Protein AF-A0A2J4YL69-F1 (afdb_monomer_lite)

Structure (mmCIF, N/CA/C/O backbone):
data_AF-A0A2J4YL69-F1
#
_entry.id   AF-A0A2J4YL69-F1
#
loop_
_atom_site.group_PDB
_atom_site.id
_atom_site.type_symbol
_atom_site.label_atom_id
_atom_site.label_alt_id
_atom_site.label_comp_id
_atom_site.label_asym_id
_atom_site.label_entity_id
_atom_site.label_seq_id
_atom_site.pdbx_PDB_ins_code
_atom_site.Cartn_x
_atom_site.Cartn_y
_atom_site.Cartn_z
_atom_site.occupancy
_atom_site.B_iso_or_equiv
_atom_site.auth_seq_id
_atom_site.auth_comp_id
_atom_site.auth_asym_id
_atom_site.auth_atom_id
_atom_site.pdbx_PDB_model_num
ATOM 1 N N . TRP A 1 1 ? 17.917 5.810 -18.021 1.00 74.69 1 TRP A N 1
ATOM 2 C CA . TRP A 1 1 ? 16.902 6.582 -17.277 1.00 74.69 1 TRP A CA 1
ATOM 3 C C . TRP A 1 1 ? 16.064 5.602 -16.475 1.00 74.69 1 TRP A C 1
ATOM 5 O O . TRP A 1 1 ? 15.959 4.454 -16.898 1.00 74.69 1 TRP A O 1
ATOM 15 N N . TYR A 1 2 ? 15.592 6.011 -15.303 1.00 79.81 2 TYR A N 1
ATOM 16 C CA . TYR A 1 2 ? 14.953 5.152 -14.308 1.00 79.81 2 TYR A CA 1
ATOM 17 C C . TYR A 1 2 ? 13.556 5.695 -14.022 1.00 79.81 2 TYR A C 1
ATOM 19 O O . TYR A 1 2 ? 13.447 6.888 -13.779 1.00 79.81 2 TYR A O 1
ATOM 27 N N . ASN A 1 3 ? 12.548 4.823 -14.048 1.00 82.06 3 ASN A N 1
ATOM 28 C CA . ASN A 1 3 ? 11.211 5.101 -13.528 1.00 82.06 3 ASN A CA 1
ATOM 29 C C . ASN A 1 3 ? 10.895 4.077 -12.442 1.00 82.06 3 ASN A C 1
ATOM 31 O O . ASN A 1 3 ? 10.914 2.877 -12.733 1.00 82.06 3 ASN A O 1
ATOM 35 N N . GLY A 1 4 ? 10.633 4.539 -11.225 1.00 82.69 4 GLY A N 1
ATOM 36 C CA . GLY A 1 4 ? 10.349 3.692 -10.075 1.00 82.69 4 GLY A CA 1
ATOM 37 C C . GLY A 1 4 ? 8.929 3.887 -9.573 1.00 82.69 4 GLY A C 1
ATOM 38 O O . GLY A 1 4 ? 8.533 5.002 -9.244 1.00 82.69 4 GLY A O 1
ATOM 39 N N . GLN A 1 5 ? 8.197 2.788 -9.456 1.00 87.06 5 GLN A N 1
ATOM 40 C CA . GLN A 1 5 ? 6.913 2.712 -8.767 1.00 87.06 5 GLN A CA 1
ATOM 41 C C . GLN A 1 5 ? 6.969 1.603 -7.720 1.00 87.06 5 GLN A C 1
ATOM 43 O O . GLN A 1 5 ? 7.781 0.676 -7.811 1.00 87.06 5 GLN A O 1
ATOM 48 N N . PHE A 1 6 ? 6.071 1.630 -6.743 1.00 88.94 6 PHE A N 1
ATOM 49 C CA . PHE A 1 6 ? 6.023 0.600 -5.715 1.00 88.94 6 PHE A CA 1
ATOM 50 C C . PHE A 1 6 ? 5.886 -0.790 -6.348 1.00 88.94 6 PHE A C 1
ATOM 52 O O . PHE A 1 6 ? 4.926 -1.080 -7.058 1.00 88.94 6 PHE A O 1
ATOM 59 N N . GLY A 1 7 ? 6.869 -1.666 -6.140 1.00 90.19 7 GLY A N 1
ATOM 60 C CA . GLY A 1 7 ? 6.876 -3.019 -6.704 1.00 90.19 7 GLY A CA 1
ATOM 61 C C . GLY A 1 7 ? 7.326 -3.137 -8.166 1.00 90.19 7 GLY A C 1
ATOM 62 O O . GLY A 1 7 ? 7.402 -4.261 -8.662 1.00 90.19 7 GLY A O 1
ATOM 63 N N . GLU A 1 8 ? 7.658 -2.047 -8.869 1.00 90.50 8 GLU A N 1
ATOM 64 C CA . GLU A 1 8 ? 8.198 -2.108 -10.238 1.00 90.50 8 GLU A CA 1
ATOM 65 C C . GLU A 1 8 ? 9.237 -1.016 -10.519 1.00 90.50 8 GLU A C 1
ATOM 67 O O . GLU A 1 8 ? 8.955 0.166 -10.372 1.00 90.50 8 GLU A O 1
ATOM 72 N N . ASP A 1 9 ? 10.395 -1.416 -11.044 1.00 89.06 9 ASP A N 1
ATOM 73 C CA . ASP A 1 9 ? 11.358 -0.490 -11.637 1.00 89.06 9 ASP A CA 1
ATOM 74 C C . ASP A 1 9 ? 11.464 -0.716 -13.147 1.00 89.06 9 ASP A C 1
ATOM 76 O O . ASP A 1 9 ? 11.615 -1.852 -13.610 1.00 89.06 9 ASP A O 1
ATOM 80 N N . ASN A 1 10 ? 11.479 0.372 -13.915 1.00 89.50 10 ASN A N 1
ATOM 81 C CA . ASN A 1 10 ? 11.770 0.368 -15.344 1.00 89.50 10 ASN A CA 1
ATOM 82 C C . ASN A 1 10 ? 13.107 1.073 -15.620 1.00 89.50 10 ASN A C 1
ATOM 84 O O . ASN A 1 10 ? 13.277 2.271 -15.386 1.00 89.50 10 ASN A O 1
ATOM 88 N N . LEU A 1 11 ? 14.064 0.320 -16.162 1.00 90.50 11 LEU A N 1
ATOM 89 C CA . LEU A 1 11 ? 15.396 0.786 -16.539 1.00 90.50 11 LEU A CA 1
ATOM 90 C C . LEU A 1 11 ? 15.485 0.933 -18.055 1.00 90.50 11 LEU A C 1
ATOM 92 O O . LEU A 1 11 ? 15.563 -0.055 -18.782 1.00 90.50 11 LEU A O 1
ATOM 96 N N . TYR A 1 12 ? 15.517 2.172 -18.535 1.00 88.69 12 TYR A N 1
ATOM 97 C CA . TYR A 1 12 ? 15.541 2.500 -19.957 1.00 88.69 12 TYR A CA 1
ATOM 98 C C . TYR A 1 12 ? 16.972 2.762 -20.445 1.00 88.69 12 TYR A C 1
ATOM 100 O O . TYR A 1 12 ? 17.657 3.675 -19.958 1.00 88.69 12 TYR A O 1
ATOM 108 N N . LEU A 1 13 ? 17.406 1.994 -21.447 1.00 88.00 13 LEU A N 1
ATOM 109 C CA . LEU A 1 13 ? 18.709 2.112 -22.107 1.00 88.00 13 LEU A CA 1
ATOM 110 C C . LEU A 1 13 ? 18.631 3.137 -23.240 1.00 88.00 13 LEU A C 1
ATOM 112 O O . LEU A 1 13 ? 18.454 2.785 -24.407 1.00 88.00 13 LEU A O 1
ATOM 116 N N . LEU A 1 14 ? 18.730 4.415 -22.878 1.00 81.38 14 LEU A N 1
ATOM 117 C CA . LEU A 1 14 ? 18.541 5.515 -23.819 1.00 81.38 14 LEU A CA 1
ATOM 118 C C . LEU A 1 14 ? 19.582 5.495 -24.945 1.00 81.38 14 LEU A C 1
ATOM 120 O O . LEU A 1 14 ? 20.787 5.420 -24.702 1.00 81.38 14 LEU A O 1
ATOM 124 N N . ARG A 1 15 ? 19.100 5.649 -26.182 1.00 76.25 15 ARG A N 1
ATOM 125 C CA . ARG A 1 15 ? 19.915 5.964 -27.360 1.00 76.25 15 ARG A CA 1
ATOM 126 C C . ARG A 1 15 ? 19.567 7.379 -27.830 1.00 76.25 15 ARG A C 1
ATOM 128 O O . ARG A 1 15 ? 18.537 7.537 -28.478 1.00 76.25 15 ARG A O 1
ATOM 135 N N . PRO A 1 16 ? 20.404 8.391 -27.538 1.00 67.69 16 PRO A N 1
ATOM 136 C CA . PRO A 1 16 ? 20.077 9.807 -27.754 1.00 67.69 16 PRO A CA 1
ATOM 137 C C . PRO A 1 16 ? 19.692 10.198 -29.191 1.00 67.69 16 PRO A C 1
ATOM 139 O O . PRO A 1 16 ? 19.069 11.233 -29.385 1.00 67.69 16 PRO A O 1
ATOM 142 N N . PHE A 1 17 ? 20.041 9.378 -30.188 1.00 70.25 17 PHE A N 1
ATOM 143 C CA . PHE A 1 17 ? 19.808 9.643 -31.614 1.00 70.25 17 PHE A CA 1
ATOM 144 C C . PHE A 1 17 ? 19.078 8.490 -32.329 1.00 70.25 17 PHE A C 1
ATOM 146 O O . PHE A 1 17 ? 19.240 8.292 -33.531 1.00 70.25 17 PHE A O 1
ATOM 153 N N . GLY A 1 18 ? 18.327 7.668 -31.588 1.00 66.25 18 GLY A N 1
ATOM 154 C CA . GLY A 1 18 ? 17.550 6.573 -32.170 1.00 66.25 18 GLY A CA 1
ATOM 155 C C . GLY A 1 18 ? 16.327 7.089 -32.947 1.00 66.25 18 GLY A C 1
ATOM 156 O O . GLY A 1 18 ? 15.624 7.953 -32.435 1.00 66.25 18 GLY A O 1
ATOM 157 N N . PRO A 1 19 ? 16.022 6.555 -34.144 1.00 63.44 19 PRO A N 1
ATOM 158 C CA . PRO A 1 19 ? 14.864 6.981 -34.937 1.00 63.44 19 PRO A CA 1
ATOM 159 C C . PRO A 1 19 ? 13.517 6.458 -34.401 1.00 63.44 19 PRO A C 1
ATOM 161 O O . PRO A 1 19 ? 12.470 6.789 -34.949 1.00 63.44 19 PRO A O 1
ATOM 164 N N . SER A 1 20 ? 13.522 5.606 -33.369 1.00 67.56 20 SER A N 1
ATOM 165 C CA . SER A 1 20 ? 12.332 4.944 -32.826 1.00 67.56 20 SER A CA 1
ATOM 166 C C . SER A 1 20 ? 11.801 5.642 -31.573 1.00 67.56 20 SER A C 1
ATOM 168 O O . SER A 1 20 ? 12.569 5.949 -30.665 1.00 67.56 20 SER A O 1
ATOM 170 N N . GLY A 1 21 ? 10.474 5.785 -31.467 1.00 74.12 21 GLY A N 1
ATOM 171 C CA . GLY A 1 21 ? 9.795 6.260 -30.247 1.00 74.12 21 GLY A CA 1
ATOM 172 C C . GLY A 1 21 ? 9.844 5.278 -29.063 1.00 74.12 21 GLY A C 1
ATOM 173 O O . GLY A 1 21 ? 9.446 5.621 -27.954 1.00 74.12 21 GLY A O 1
ATOM 174 N N . SER A 1 22 ? 10.348 4.060 -29.281 1.00 82.56 22 SER A N 1
ATOM 175 C CA . SER A 1 22 ? 10.590 3.050 -28.249 1.00 82.56 22 SER A CA 1
ATOM 176 C C . SER A 1 22 ? 12.081 2.896 -27.957 1.00 82.56 22 SER A C 1
ATOM 178 O O . SER A 1 22 ? 12.909 2.956 -28.870 1.00 82.56 22 SER A O 1
ATOM 180 N N . THR A 1 23 ? 12.420 2.589 -26.710 1.00 87.50 23 THR A N 1
ATOM 181 C CA . THR A 1 23 ? 13.787 2.304 -26.262 1.00 87.50 23 THR A CA 1
ATOM 182 C C . THR A 1 23 ? 13.845 0.926 -25.595 1.00 87.50 23 THR A C 1
ATOM 184 O O . THR A 1 23 ? 12.843 0.490 -25.017 1.00 87.50 23 THR A O 1
ATOM 187 N N . PRO A 1 24 ? 14.984 0.212 -25.645 1.00 91.12 24 PRO A N 1
ATOM 188 C CA . PRO A 1 24 ? 15.144 -1.006 -24.867 1.00 91.12 24 PRO A CA 1
ATOM 189 C C . PRO A 1 24 ? 15.005 -0.682 -23.380 1.00 91.12 24 PRO A C 1
ATOM 191 O O . PRO A 1 24 ? 15.600 0.286 -22.892 1.00 91.12 24 PRO A O 1
ATOM 194 N N . ALA A 1 25 ? 14.231 -1.493 -22.676 1.00 92.69 25 ALA A N 1
ATOM 195 C CA . ALA A 1 25 ? 13.971 -1.363 -21.259 1.00 92.69 25 ALA A CA 1
ATOM 196 C C . ALA A 1 25 ? 14.088 -2.722 -20.564 1.00 92.69 25 ALA A C 1
ATOM 198 O O . ALA A 1 25 ? 13.798 -3.771 -21.147 1.00 92.69 25 ALA A O 1
ATOM 199 N N . VAL A 1 26 ? 14.513 -2.684 -19.306 1.00 94.31 26 VAL A N 1
ATOM 200 C CA . VAL A 1 26 ? 14.445 -3.810 -18.376 1.00 94.31 26 VAL A CA 1
ATOM 201 C C . VAL A 1 26 ? 13.442 -3.447 -17.294 1.00 94.31 26 VAL A C 1
ATOM 203 O O . VAL A 1 26 ? 13.587 -2.413 -16.647 1.00 94.31 26 VAL A O 1
ATOM 206 N N . THR A 1 27 ? 12.438 -4.292 -17.101 1.00 93.69 27 THR A N 1
ATOM 207 C CA . THR A 1 27 ? 11.441 -4.154 -16.044 1.00 93.69 27 THR A CA 1
ATOM 208 C C . THR A 1 27 ? 11.725 -5.173 -14.962 1.00 93.69 27 THR A C 1
ATOM 210 O O . THR A 1 27 ? 11.829 -6.372 -15.241 1.00 93.69 27 THR A O 1
ATOM 213 N N . ILE A 1 28 ? 11.836 -4.704 -13.725 1.00 93.25 28 ILE A N 1
ATOM 214 C CA . ILE A 1 28 ? 12.053 -5.553 -12.562 1.00 93.25 28 ILE A CA 1
ATOM 215 C C . ILE A 1 28 ? 10.849 -5.418 -11.639 1.00 93.25 28 ILE A C 1
ATOM 217 O O . ILE A 1 28 ? 10.509 -4.315 -11.224 1.00 93.25 28 ILE A O 1
ATOM 221 N N . ARG A 1 29 ? 10.219 -6.546 -11.309 1.00 93.44 29 ARG A N 1
ATOM 222 C CA . ARG A 1 29 ? 9.122 -6.612 -10.339 1.00 93.44 29 ARG A CA 1
ATOM 223 C C . ARG A 1 29 ? 9.643 -7.059 -8.984 1.00 93.44 29 ARG A C 1
ATOM 225 O O . ARG A 1 29 ? 10.486 -7.962 -8.903 1.00 93.44 29 ARG A O 1
ATOM 232 N N . TYR A 1 30 ? 9.101 -6.465 -7.928 1.00 91.88 30 TYR A N 1
ATOM 233 C CA . TYR A 1 30 ? 9.515 -6.698 -6.552 1.00 91.88 30 TYR A CA 1
ATOM 234 C C . TYR A 1 30 ? 8.356 -7.124 -5.656 1.00 91.88 30 TYR A C 1
ATOM 236 O O . TYR A 1 30 ? 7.214 -6.732 -5.870 1.00 91.88 30 TYR A O 1
ATOM 244 N N . ARG A 1 31 ? 8.687 -7.897 -4.620 1.00 92.81 31 ARG A N 1
ATOM 245 C CA . ARG A 1 31 ? 7.855 -8.116 -3.434 1.00 92.81 31 ARG A CA 1
ATOM 246 C C . ARG A 1 31 ? 8.645 -7.682 -2.204 1.00 92.81 31 ARG A C 1
ATOM 248 O O . ARG A 1 31 ? 9.872 -7.817 -2.179 1.00 92.81 31 ARG A O 1
ATOM 255 N N . TYR A 1 32 ? 7.954 -7.172 -1.203 1.00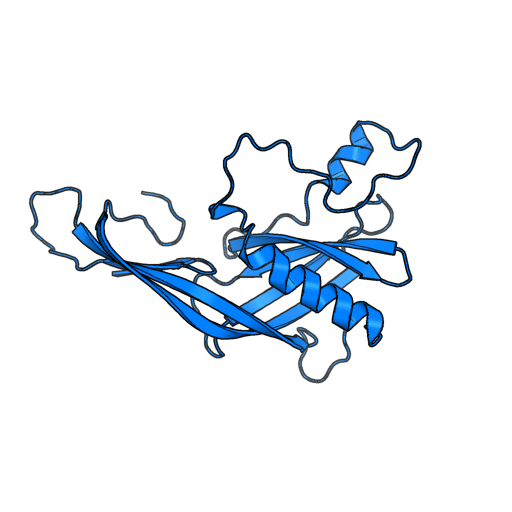 91.94 32 TYR A N 1
ATOM 256 C CA . TYR A 1 32 ? 8.525 -6.616 0.012 1.00 91.94 32 TYR A CA 1
ATOM 257 C C . TYR A 1 32 ? 8.114 -7.458 1.216 1.00 91.94 32 TYR A C 1
ATOM 259 O O . TYR A 1 32 ? 6.952 -7.816 1.375 1.00 91.94 32 TYR A O 1
ATOM 267 N N . THR A 1 33 ? 9.058 -7.763 2.099 1.00 92.19 33 THR A N 1
ATOM 268 C CA . THR A 1 33 ? 8.733 -8.303 3.424 1.00 92.19 33 THR A CA 1
ATOM 269 C C . THR A 1 33 ? 8.493 -7.129 4.367 1.00 92.19 33 THR A C 1
ATOM 271 O O . THR A 1 33 ? 9.414 -6.710 5.061 1.00 92.19 33 THR A O 1
ATOM 274 N N . LEU A 1 34 ? 7.283 -6.562 4.333 1.00 92.31 34 LEU A N 1
ATOM 275 C CA . LEU A 1 34 ? 6.871 -5.423 5.162 1.00 92.31 34 LEU A CA 1
ATOM 276 C C . LEU A 1 34 ? 6.641 -5.883 6.604 1.00 92.31 34 LEU A C 1
ATOM 278 O O . LEU A 1 34 ? 5.571 -6.385 6.932 1.00 92.31 34 LEU A O 1
ATOM 282 N N . ASN A 1 35 ? 7.662 -5.774 7.449 1.00 91.00 35 ASN A N 1
ATOM 283 C CA . ASN A 1 35 ? 7.641 -6.300 8.816 1.00 91.00 35 ASN A CA 1
ATOM 284 C C . ASN A 1 35 ? 8.073 -5.287 9.884 1.00 91.00 35 ASN A C 1
ATOM 286 O O . ASN A 1 35 ? 8.021 -5.610 11.072 1.00 91.00 35 ASN A O 1
ATOM 290 N N . ASP A 1 36 ? 8.476 -4.086 9.475 1.00 91.19 36 ASP A N 1
ATOM 291 C CA . ASP A 1 36 ? 8.837 -3.000 10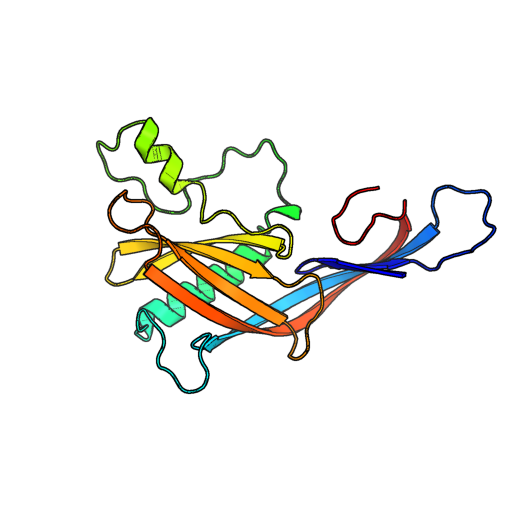.374 1.00 91.19 36 ASP A CA 1
ATOM 292 C C . ASP A 1 36 ? 7.776 -1.900 10.298 1.00 91.19 36 ASP A C 1
ATOM 294 O O . ASP A 1 36 ? 7.573 -1.303 9.242 1.00 91.19 36 ASP A O 1
ATOM 298 N N . ILE A 1 37 ? 7.089 -1.669 11.418 1.00 93.81 37 ILE A N 1
ATOM 299 C CA . ILE A 1 37 ? 6.036 -0.660 11.579 1.00 93.81 37 ILE A CA 1
ATOM 300 C C . ILE A 1 37 ? 6.474 0.248 12.721 1.00 93.81 37 ILE A C 1
ATOM 302 O O . ILE A 1 37 ? 6.697 -0.226 13.840 1.00 93.81 37 ILE A O 1
ATOM 306 N N . ARG A 1 38 ? 6.612 1.542 12.441 1.00 92.56 38 ARG A N 1
ATOM 307 C CA . ARG A 1 38 ? 7.146 2.540 13.374 1.00 92.56 38 ARG A CA 1
ATOM 308 C C . ARG A 1 38 ? 6.333 3.822 13.325 1.00 92.56 38 ARG A C 1
ATOM 310 O O . ARG A 1 38 ? 5.606 4.068 12.367 1.00 92.56 38 ARG A O 1
ATOM 317 N N . SER A 1 39 ? 6.478 4.642 14.361 1.00 93.06 39 SER A N 1
ATOM 318 C CA . SER A 1 39 ? 5.981 6.012 14.299 1.00 93.06 39 SER A CA 1
ATOM 319 C C . SER A 1 39 ? 6.740 6.778 13.206 1.00 93.06 39 SER A C 1
ATOM 321 O O . SER A 1 39 ? 7.955 6.572 13.072 1.00 93.06 39 SER A O 1
ATOM 323 N N . PRO A 1 40 ? 6.066 7.640 12.425 1.00 88.50 40 PRO A N 1
ATOM 324 C CA . PRO A 1 40 ? 6.735 8.565 11.515 1.00 88.50 40 PRO A CA 1
ATOM 325 C C . PRO A 1 40 ? 7.688 9.501 12.270 1.00 88.50 40 PRO A C 1
ATOM 327 O O . PRO A 1 40 ? 8.765 9.838 11.776 1.00 88.50 40 PRO A O 1
ATOM 330 N N . GLU A 1 41 ? 7.330 9.869 13.505 1.00 89.06 41 GLU A N 1
ATOM 331 C CA . GLU A 1 41 ? 8.191 10.640 14.392 1.00 89.06 41 GLU A CA 1
ATOM 332 C C . GLU A 1 41 ? 9.172 9.726 15.131 1.00 89.06 41 GLU A C 1
ATOM 334 O O . GLU A 1 41 ? 8.808 8.771 15.823 1.00 89.06 41 GLU A O 1
ATOM 339 N N . LYS A 1 42 ? 10.463 10.033 14.987 1.00 87.31 42 LYS A N 1
ATOM 340 C CA . LYS A 1 42 ? 11.536 9.226 15.566 1.00 87.31 42 LYS A CA 1
ATOM 341 C C . LYS A 1 42 ? 11.389 9.127 17.089 1.00 87.31 42 LYS A C 1
ATOM 343 O O . LYS A 1 42 ? 11.194 10.131 17.767 1.00 87.31 42 LYS A O 1
ATOM 348 N N . ASP A 1 43 ? 11.561 7.910 17.607 1.00 88.31 43 ASP A N 1
ATOM 349 C CA . ASP A 1 43 ? 11.532 7.576 19.037 1.00 88.31 43 ASP A CA 1
ATOM 350 C C . ASP A 1 43 ? 10.176 7.839 19.728 1.00 88.31 43 ASP A C 1
ATOM 352 O O . ASP A 1 43 ? 10.090 7.810 20.957 1.00 88.31 43 ASP A O 1
ATOM 356 N N . GLN A 1 44 ? 9.102 8.037 18.955 1.00 92.56 44 GLN A N 1
ATOM 357 C CA . GLN A 1 44 ? 7.740 8.129 19.473 1.00 92.56 44 GLN A CA 1
ATOM 358 C C . GLN A 1 44 ? 6.979 6.799 19.381 1.00 92.56 44 GLN A C 1
ATOM 360 O O . GLN A 1 44 ? 7.268 5.967 18.512 1.00 92.56 44 GLN A O 1
ATOM 365 N N . PRO A 1 45 ? 5.995 6.571 20.274 1.00 92.44 45 PRO A N 1
ATOM 366 C CA . PRO A 1 45 ? 5.090 5.439 20.143 1.00 92.44 45 PRO A CA 1
ATOM 367 C C . PRO A 1 45 ? 4.228 5.564 18.880 1.00 92.44 45 PRO A C 1
ATOM 369 O O . PRO A 1 45 ? 4.025 6.653 18.343 1.00 92.44 45 PRO A O 1
ATOM 372 N N . LEU A 1 46 ? 3.701 4.427 18.423 1.00 93.44 46 LEU A N 1
ATOM 373 C CA . LEU A 1 46 ? 2.689 4.398 17.370 1.00 93.44 46 LEU A CA 1
ATOM 374 C C . LEU A 1 46 ? 1.432 5.133 17.841 1.00 93.44 46 LEU A C 1
ATOM 376 O O . LEU A 1 46 ? 0.974 4.912 18.965 1.00 93.44 46 LEU A O 1
ATOM 380 N N . THR A 1 47 ? 0.866 5.947 16.955 1.00 91.75 47 THR A N 1
ATOM 381 C CA . THR A 1 47 ? -0.420 6.611 17.168 1.00 91.75 47 THR A CA 1
ATOM 382 C C . THR A 1 47 ? -1.323 6.315 15.971 1.00 91.75 47 THR A C 1
ATOM 384 O O . THR A 1 47 ? -1.002 6.762 14.874 1.00 91.75 47 THR A O 1
ATOM 387 N N . PRO A 1 48 ? -2.418 5.554 16.147 1.00 92.88 48 PRO A N 1
ATOM 388 C CA . PRO A 1 48 ? -2.827 4.849 17.369 1.00 92.88 48 PRO A CA 1
ATOM 389 C C . PRO A 1 48 ? -1.835 3.764 17.808 1.00 92.88 48 PRO A C 1
ATOM 391 O O . PRO A 1 48 ? -1.094 3.223 16.988 1.00 92.88 48 PRO A O 1
ATOM 394 N N . ALA A 1 49 ? -1.830 3.412 19.093 1.00 94.31 49 ALA A N 1
ATOM 395 C CA . ALA A 1 49 ? -1.038 2.281 19.570 1.00 94.31 49 ALA A CA 1
ATOM 396 C C . ALA A 1 49 ? -1.627 0.960 19.048 1.00 94.31 49 ALA A C 1
ATOM 398 O O . ALA A 1 49 ? -2.843 0.790 19.054 1.00 94.31 49 ALA A O 1
ATOM 399 N N . LEU A 1 50 ? -0.764 0.024 18.643 1.00 95.31 50 LEU A N 1
ATOM 400 C CA . LEU A 1 50 ? -1.164 -1.311 18.192 1.00 95.31 50 LEU A CA 1
ATOM 401 C C . LEU A 1 50 ? -0.888 -2.349 19.275 1.00 95.31 50 LEU A C 1
ATOM 403 O O . LEU A 1 50 ? 0.238 -2.452 19.770 1.00 95.31 50 LEU A O 1
ATOM 407 N N . ASN A 1 51 ? -1.884 -3.171 19.592 1.00 95.75 51 ASN A N 1
ATOM 408 C CA . ASN A 1 51 ? -1.646 -4.418 20.313 1.00 95.75 51 ASN A CA 1
ATOM 409 C C . ASN A 1 51 ? -1.140 -5.528 19.363 1.00 95.75 51 ASN A C 1
ATOM 411 O O . ASN A 1 51 ? -1.146 -5.384 18.141 1.00 95.75 51 ASN A O 1
ATOM 415 N N . GLU A 1 52 ? -0.700 -6.664 19.913 1.00 95.50 52 GLU A N 1
ATOM 416 C CA . GLU A 1 52 ? -0.122 -7.764 19.119 1.00 95.50 52 GLU A CA 1
ATOM 417 C C . GLU A 1 52 ? -1.083 -8.341 18.068 1.00 95.50 52 GLU A C 1
ATOM 419 O O . GLU A 1 52 ? -0.658 -8.724 16.974 1.00 95.50 52 GLU A O 1
ATOM 424 N N . ARG A 1 53 ? -2.386 -8.386 18.369 1.00 96.69 53 ARG A N 1
ATOM 425 C CA . ARG A 1 53 ? -3.398 -8.872 17.426 1.00 96.69 53 ARG A CA 1
ATOM 426 C C . ARG A 1 53 ? -3.573 -7.887 16.274 1.00 96.69 53 ARG A C 1
ATOM 428 O O . ARG A 1 53 ? -3.479 -8.298 15.123 1.00 96.69 53 ARG A O 1
ATOM 435 N N . GLU A 1 54 ? -3.760 -6.607 16.582 1.00 97.31 54 GLU A N 1
ATOM 436 C CA . GLU A 1 54 ? -3.923 -5.539 15.584 1.00 97.31 54 GLU A CA 1
ATOM 437 C C . GLU A 1 54 ? -2.691 -5.430 14.686 1.00 97.31 54 GLU A C 1
ATOM 439 O O . GLU A 1 54 ? -2.808 -5.364 13.465 1.00 97.31 54 GLU A O 1
ATOM 444 N N . LYS A 1 55 ? -1.493 -5.516 15.276 1.00 96.25 55 LYS A N 1
ATOM 445 C CA . LYS A 1 55 ? -0.235 -5.558 14.530 1.00 96.25 55 LYS A CA 1
ATOM 446 C C . LYS A 1 55 ? -0.170 -6.765 13.594 1.00 96.25 55 LYS A C 1
ATOM 448 O O . LYS A 1 55 ? 0.224 -6.620 12.439 1.00 96.25 55 LYS A O 1
ATOM 453 N N . SER A 1 56 ? -0.552 -7.955 14.062 1.00 96.06 56 SER A N 1
ATOM 454 C CA . SER A 1 56 ? -0.575 -9.160 13.223 1.00 96.06 56 SER A CA 1
ATOM 455 C C . SER A 1 56 ? -1.567 -9.035 12.066 1.00 96.06 56 SER A C 1
ATOM 457 O O . SER A 1 56 ? -1.241 -9.418 10.942 1.00 96.06 56 SER A O 1
ATOM 459 N N . ASP A 1 57 ? -2.755 -8.494 12.321 1.00 96.44 57 ASP A N 1
ATOM 460 C CA . ASP A 1 57 ? -3.784 -8.316 11.300 1.00 96.44 57 ASP A CA 1
ATOM 461 C C . ASP A 1 57 ? -3.377 -7.246 10.275 1.00 96.44 57 ASP A C 1
ATOM 463 O O . ASP A 1 57 ? -3.505 -7.485 9.074 1.00 96.44 57 ASP A O 1
ATOM 467 N N . LEU A 1 58 ? -2.754 -6.145 10.711 1.00 97.12 58 LEU A N 1
ATOM 468 C CA . LEU A 1 58 ? -2.166 -5.143 9.818 1.00 97.12 58 LEU A CA 1
ATOM 469 C C . LEU A 1 58 ? -1.075 -5.747 8.921 1.00 97.12 58 LEU A C 1
ATOM 471 O O . LEU A 1 58 ? -1.091 -5.540 7.710 1.00 97.12 58 LEU A O 1
ATOM 475 N N . LEU A 1 59 ? -0.162 -6.551 9.475 1.00 96.25 59 LEU A N 1
ATOM 476 C CA . LEU A 1 59 ? 0.875 -7.230 8.688 1.00 96.25 59 LEU A CA 1
ATOM 477 C C . LEU A 1 59 ? 0.285 -8.190 7.640 1.00 96.25 59 LEU A C 1
ATOM 479 O O . LEU A 1 59 ? 0.808 -8.281 6.530 1.00 96.25 59 LEU A O 1
ATOM 483 N N . LYS A 1 60 ? -0.823 -8.878 7.947 1.00 95.62 60 LYS A N 1
ATOM 484 C CA . LYS A 1 60 ? -1.533 -9.707 6.955 1.00 95.62 60 LYS A CA 1
ATOM 485 C C . LYS A 1 60 ? -2.137 -8.850 5.846 1.00 95.62 60 LYS A C 1
ATOM 487 O O . LYS A 1 60 ? -1.976 -9.199 4.678 1.00 95.62 60 LYS A O 1
ATOM 492 N N . SER A 1 61 ? -2.786 -7.735 6.186 1.00 95.94 61 SER A N 1
ATOM 493 C CA . SER A 1 61 ? -3.315 -6.787 5.196 1.00 95.94 61 SER A CA 1
ATOM 494 C C . SER A 1 61 ? -2.206 -6.256 4.275 1.00 95.94 61 SER A C 1
ATOM 496 O O . SER A 1 61 ? -2.376 -6.243 3.054 1.00 95.94 61 SER A O 1
ATOM 498 N N . LEU A 1 62 ? -1.037 -5.915 4.834 1.00 95.50 62 LEU A N 1
ATOM 499 C CA . LEU A 1 62 ? 0.150 -5.480 4.084 1.00 95.50 62 LEU A CA 1
ATOM 500 C C . LEU A 1 62 ? 0.734 -6.574 3.171 1.00 95.50 62 LEU A C 1
ATOM 502 O O . LEU A 1 62 ? 1.333 -6.273 2.139 1.00 95.50 62 LEU A O 1
ATOM 506 N N . GLU A 1 63 ? 0.572 -7.852 3.507 1.00 93.75 63 GLU A N 1
ATOM 507 C CA . GLU A 1 63 ? 0.993 -8.949 2.629 1.00 93.75 63 GLU A CA 1
ATOM 508 C C . GLU A 1 63 ? -0.008 -9.174 1.483 1.00 93.75 63 GLU A C 1
ATOM 510 O O . GLU A 1 63 ? 0.388 -9.375 0.332 1.00 93.75 63 GLU A O 1
ATOM 515 N N . VAL A 1 64 ? -1.311 -9.103 1.777 1.00 93.38 64 VAL A N 1
ATOM 516 C CA . VAL A 1 64 ? -2.384 -9.283 0.784 1.00 93.38 64 VAL A CA 1
ATOM 517 C C . VAL A 1 64 ? -2.387 -8.155 -0.249 1.00 93.38 64 VAL A C 1
ATOM 519 O O . VAL A 1 64 ? -2.540 -8.423 -1.447 1.00 93.38 64 VAL A O 1
ATOM 522 N N . MET A 1 65 ? -2.164 -6.906 0.176 1.00 93.12 65 MET A N 1
ATOM 523 C CA . MET A 1 65 ? -2.181 -5.752 -0.732 1.00 93.12 65 MET A CA 1
ATOM 524 C C . MET A 1 65 ? -1.132 -5.844 -1.839 1.00 93.12 65 MET A C 1
ATOM 526 O O . MET A 1 65 ? -1.361 -5.357 -2.939 1.00 93.12 65 MET A O 1
ATOM 530 N N . GLN A 1 66 ? 0.002 -6.511 -1.595 1.00 91.94 66 GLN A N 1
ATOM 531 C CA . GLN A 1 66 ? 1.087 -6.603 -2.577 1.00 91.94 66 GLN A CA 1
ATOM 532 C C . GLN A 1 66 ? 0.709 -7.411 -3.823 1.00 91.94 66 GLN A C 1
ATOM 534 O O . GLN A 1 66 ? 1.434 -7.380 -4.812 1.00 91.94 66 GLN A O 1
ATOM 539 N N . SER A 1 67 ? -0.410 -8.138 -3.778 1.00 89.75 67 SER A N 1
ATOM 540 C CA . SER A 1 67 ? -0.975 -8.837 -4.940 1.00 89.75 67 SER A CA 1
ATOM 541 C C . SER A 1 67 ? -2.138 -8.070 -5.585 1.00 89.75 67 SER A C 1
ATOM 543 O O . SER A 1 67 ? -2.694 -8.545 -6.566 1.00 89.75 67 SER A O 1
ATOM 545 N N . ASN A 1 68 ? -2.512 -6.911 -5.032 1.00 88.19 68 ASN A N 1
ATOM 546 C CA . ASN A 1 68 ? -3.687 -6.115 -5.396 1.00 88.19 68 ASN A CA 1
ATOM 547 C C . ASN A 1 68 ? -3.352 -4.610 -5.430 1.00 88.19 68 ASN A C 1
ATOM 549 O O . ASN A 1 68 ? -4.132 -3.783 -4.955 1.00 88.19 68 ASN A O 1
ATOM 553 N N . LEU A 1 69 ? -2.167 -4.259 -5.940 1.00 91.31 69 LEU A N 1
ATOM 554 C CA . LEU A 1 69 ? -1.722 -2.868 -6.055 1.00 91.31 69 LEU A CA 1
ATOM 555 C C . LEU A 1 69 ? -2.646 -2.092 -7.000 1.00 91.31 69 LEU A C 1
ATOM 557 O O . LEU A 1 69 ? -3.016 -2.610 -8.054 1.00 91.31 69 LEU A O 1
ATOM 561 N N . LEU A 1 70 ? -2.960 -0.835 -6.673 1.00 89.69 70 LEU A N 1
ATOM 562 C CA . LEU A 1 70 ? -3.889 -0.017 -7.467 1.00 89.69 70 LEU A CA 1
ATOM 563 C C . LEU A 1 70 ? -3.439 0.133 -8.923 1.00 89.69 70 LEU A C 1
ATOM 565 O O . LEU A 1 70 ? -4.257 0.056 -9.832 1.00 89.69 70 LEU A O 1
ATOM 569 N N . LYS A 1 71 ? -2.131 0.269 -9.156 1.00 86.94 71 LYS A N 1
ATOM 570 C CA . LYS A 1 71 ? -1.557 0.383 -10.503 1.00 86.94 71 LYS A CA 1
ATOM 571 C C . LYS A 1 71 ? -1.750 -0.856 -11.386 1.00 86.94 71 LYS A C 1
ATOM 573 O O . LYS A 1 71 ? -1.672 -0.749 -12.604 1.00 86.94 71 LYS A O 1
ATOM 578 N N . ASP A 1 72 ? -1.937 -2.025 -10.773 1.00 87.44 72 ASP A N 1
ATOM 579 C CA . ASP A 1 72 ? -2.105 -3.298 -11.476 1.00 87.44 72 ASP A CA 1
ATOM 580 C C . ASP A 1 72 ? -3.597 -3.664 -11.628 1.00 87.44 72 ASP A C 1
ATOM 582 O O . ASP A 1 72 ? -3.922 -4.620 -12.336 1.00 87.44 72 ASP A O 1
ATOM 586 N N . LYS A 1 73 ? -4.511 -2.909 -10.995 1.00 81.56 73 LYS A N 1
ATOM 587 C CA . LYS A 1 73 ? -5.957 -3.121 -11.110 1.00 81.56 73 LYS A CA 1
ATOM 588 C C . LYS A 1 73 ? -6.530 -2.476 -12.380 1.00 81.56 73 LYS A C 1
ATOM 590 O O . LYS A 1 73 ? -6.172 -1.345 -12.719 1.00 81.56 73 LYS A O 1
ATOM 595 N N . PRO A 1 74 ? -7.459 -3.146 -13.082 1.00 74.31 74 PRO A N 1
ATOM 596 C CA . PRO A 1 74 ? -8.211 -2.522 -14.162 1.00 74.31 74 PRO A CA 1
ATOM 597 C C . PRO A 1 74 ? -9.193 -1.476 -13.608 1.00 74.31 74 PRO A C 1
ATOM 599 O O . PRO A 1 74 ? -9.844 -1.690 -12.592 1.00 74.31 74 PRO A O 1
ATOM 602 N N . GLN A 1 75 ? -9.359 -0.356 -14.320 1.00 60.78 75 GLN A N 1
ATOM 603 C CA . GLN A 1 75 ? -10.249 0.753 -13.923 1.00 60.78 75 GLN A CA 1
ATOM 604 C C . GLN A 1 75 ? -11.737 0.372 -13.778 1.00 60.78 75 GLN A C 1
ATOM 606 O O . GLN A 1 75 ? -12.520 1.177 -13.287 1.00 60.78 75 GLN A O 1
ATOM 611 N N . SER A 1 76 ? -12.148 -0.810 -14.245 1.00 57.47 76 SER A N 1
ATOM 612 C CA . SER A 1 76 ? -13.545 -1.259 -14.264 1.00 57.47 76 SER A CA 1
ATOM 613 C C . SER A 1 76 ? -13.920 -2.220 -13.136 1.00 57.47 76 SER A C 1
ATOM 615 O O . SER A 1 76 ? -15.035 -2.742 -13.157 1.00 57.47 76 SER A O 1
ATOM 617 N N . ASP A 1 77 ? -13.005 -2.539 -12.218 1.00 59.09 77 ASP A N 1
ATOM 618 C CA . ASP A 1 77 ? -13.324 -3.471 -11.138 1.00 59.09 77 ASP A CA 1
ATOM 619 C C . ASP A 1 77 ? -14.284 -2.815 -10.136 1.00 59.09 77 ASP A C 1
ATOM 621 O O . ASP A 1 77 ? -13.981 -1.790 -9.528 1.00 59.09 77 ASP A O 1
ATOM 625 N N . ASN A 1 78 ? -15.465 -3.429 -9.976 1.00 57.22 78 ASN A N 1
ATOM 626 C CA . ASN A 1 78 ? -16.372 -3.182 -8.855 1.00 57.22 78 ASN A CA 1
ATOM 627 C C . ASN A 1 78 ? -15.682 -3.686 -7.585 1.00 57.22 78 ASN A C 1
ATOM 629 O O . ASN A 1 78 ? -15.875 -4.836 -7.177 1.00 57.22 78 ASN A O 1
ATOM 633 N N . ASP A 1 79 ? -14.826 -2.847 -7.012 1.00 71.81 79 ASP A N 1
ATOM 634 C CA . ASP A 1 79 ? -14.089 -3.185 -5.807 1.00 71.81 79 ASP A CA 1
ATOM 635 C C . ASP A 1 79 ? -15.072 -3.485 -4.670 1.00 71.81 79 ASP A C 1
ATOM 637 O O . ASP A 1 79 ? -16.068 -2.793 -4.473 1.00 71.81 79 ASP A O 1
ATOM 641 N N . ALA A 1 80 ? -14.815 -4.563 -3.928 1.00 86.00 80 ALA A N 1
ATOM 642 C CA . ALA A 1 80 ? -15.487 -4.781 -2.655 1.00 86.00 80 ALA A CA 1
ATOM 643 C C . ALA A 1 80 ? -15.106 -3.636 -1.699 1.00 86.00 80 ALA A C 1
ATOM 645 O O . ALA A 1 80 ? -13.973 -3.149 -1.775 1.00 86.00 80 ALA A O 1
ATOM 646 N N . PRO A 1 81 ? -16.002 -3.216 -0.789 1.00 92.00 81 PRO A N 1
ATOM 647 C CA . PRO A 1 81 ? -15.663 -2.158 0.151 1.00 92.00 81 PRO A CA 1
ATOM 648 C C . PRO A 1 81 ? -14.468 -2.593 1.007 1.00 92.00 81 PRO A C 1
ATOM 650 O O . PRO A 1 81 ? -14.375 -3.751 1.427 1.00 92.00 81 PRO A O 1
ATOM 653 N N . ILE A 1 82 ? -13.549 -1.661 1.260 1.00 93.62 82 ILE A N 1
ATOM 654 C CA . ILE A 1 82 ? -12.316 -1.909 2.019 1.00 93.62 82 ILE A CA 1
ATOM 655 C C . ILE A 1 82 ? -12.673 -2.324 3.446 1.00 93.62 82 ILE A C 1
ATOM 657 O O . ILE A 1 82 ? -12.108 -3.274 3.988 1.00 93.62 82 ILE A O 1
ATOM 661 N N . CYS A 1 83 ? -13.651 -1.631 4.031 1.00 94.25 83 CYS A N 1
ATOM 662 C CA . CYS A 1 83 ? -14.228 -1.942 5.329 1.00 94.25 83 CYS A CA 1
ATOM 663 C C . CYS A 1 83 ? -15.689 -2.393 5.192 1.00 94.25 83 CYS A C 1
ATOM 665 O O . CYS A 1 83 ? -16.401 -1.900 4.321 1.00 94.25 83 CYS A O 1
ATOM 667 N N . PRO A 1 84 ? -16.193 -3.279 6.071 1.00 94.50 84 PRO A N 1
ATOM 668 C CA . PRO A 1 84 ? -17.605 -3.648 6.061 1.00 94.50 84 PRO A CA 1
ATOM 669 C C . PRO A 1 84 ? -18.510 -2.430 6.279 1.00 94.50 84 PRO A C 1
ATOM 671 O O . PRO A 1 84 ? -18.348 -1.705 7.263 1.00 94.50 84 PRO A O 1
ATOM 674 N N . ILE A 1 85 ? -19.485 -2.243 5.387 1.00 94.06 85 ILE A N 1
ATOM 675 C CA . ILE A 1 85 ? -20.461 -1.153 5.473 1.00 94.06 85 ILE A CA 1
ATOM 676 C C . ILE A 1 85 ? -21.520 -1.512 6.531 1.00 94.06 85 ILE A C 1
ATOM 678 O O . ILE A 1 85 ? -22.134 -2.583 6.437 1.00 94.06 85 ILE A O 1
ATOM 682 N N . PRO A 1 86 ? -21.754 -0.660 7.547 1.00 92.06 86 PRO A N 1
ATOM 683 C CA . PRO A 1 86 ? -22.792 -0.890 8.543 1.00 92.06 86 PRO A CA 1
ATOM 684 C C . PRO A 1 86 ? -24.201 -1.004 7.927 1.00 92.06 86 PRO A C 1
ATOM 686 O O . PRO A 1 86 ? -24.528 -0.315 6.961 1.00 92.06 86 PRO A O 1
ATOM 689 N N . PRO A 1 87 ? -25.089 -1.845 8.488 1.00 92.31 87 PRO A N 1
ATOM 690 C CA . PRO A 1 87 ? -26.479 -1.889 8.050 1.00 92.31 87 PRO A CA 1
ATOM 691 C C . PRO A 1 87 ? -27.172 -0.534 8.243 1.00 92.31 87 PRO A C 1
ATOM 693 O O . PRO A 1 87 ? -27.135 0.032 9.333 1.00 92.31 87 PRO A O 1
ATOM 696 N N . GLY A 1 88 ? -27.853 -0.050 7.203 1.00 90.06 88 GLY A N 1
ATOM 697 C CA . GLY A 1 88 ? -28.584 1.220 7.242 1.00 90.06 88 GLY A CA 1
ATOM 698 C C . GLY A 1 88 ? -27.759 2.457 6.876 1.00 90.06 88 GLY A C 1
ATOM 699 O O . GLY A 1 88 ? -28.314 3.552 6.906 1.00 90.06 88 GLY A O 1
ATOM 700 N N . THR A 1 89 ? -26.483 2.298 6.505 1.00 91.50 89 THR A N 1
ATOM 701 C CA . THR A 1 89 ? -25.676 3.367 5.898 1.00 91.50 89 THR A CA 1
ATOM 702 C C . THR A 1 89 ? -26.332 3.857 4.605 1.00 91.50 89 THR A C 1
ATOM 704 O O . THR A 1 89 ? -26.823 3.050 3.808 1.00 91.50 89 THR A O 1
ATOM 707 N N . SER A 1 90 ? -26.385 5.179 4.416 1.00 91.56 90 SER A N 1
ATOM 708 C CA . SER A 1 90 ? -26.935 5.778 3.198 1.00 91.56 90 SER A CA 1
ATOM 709 C C . SER A 1 90 ? -26.054 5.453 1.985 1.00 91.56 90 SER A C 1
ATOM 711 O O . SER A 1 90 ? -24.899 5.062 2.138 1.00 91.56 90 SER A O 1
ATOM 713 N N . SER A 1 91 ? -26.585 5.598 0.767 1.00 87.88 91 SER A N 1
ATOM 714 C CA . SER A 1 91 ? -25.773 5.369 -0.438 1.00 87.88 91 SER A CA 1
ATOM 715 C C . SER A 1 91 ? -24.592 6.336 -0.524 1.00 87.88 91 SER A C 1
ATOM 717 O O . SER A 1 91 ? -23.530 5.929 -0.973 1.00 87.88 91 SER A O 1
ATOM 719 N N . ASP A 1 92 ? -24.776 7.580 -0.080 1.00 87.12 92 ASP A N 1
ATOM 720 C CA . ASP A 1 92 ? -23.736 8.609 -0.134 1.00 87.12 92 ASP A CA 1
ATOM 721 C C . ASP A 1 92 ? -22.626 8.308 0.887 1.00 87.12 92 ASP A C 1
ATOM 723 O O . ASP A 1 92 ? -21.446 8.383 0.562 1.00 87.12 92 ASP A O 1
ATOM 727 N N . ASP A 1 93 ? -22.989 7.860 2.094 1.00 89.44 93 ASP A N 1
ATOM 728 C CA . ASP A 1 93 ? -22.016 7.486 3.132 1.00 89.44 93 ASP A CA 1
ATOM 729 C C . ASP A 1 93 ? -21.302 6.159 2.822 1.00 89.44 93 ASP A C 1
ATOM 731 O O . ASP A 1 93 ? -20.199 5.909 3.308 1.00 89.44 93 ASP A O 1
ATOM 735 N N . ALA A 1 94 ? -21.928 5.276 2.035 1.00 90.06 94 ALA A N 1
ATOM 736 C CA . ALA A 1 94 ? -21.340 3.998 1.646 1.00 90.06 94 ALA A CA 1
ATOM 737 C C . ALA A 1 94 ? -20.093 4.181 0.768 1.00 90.06 94 ALA A C 1
ATOM 739 O O . ALA A 1 94 ? -19.168 3.377 0.877 1.00 90.06 94 ALA A O 1
ATOM 740 N N . GLU A 1 95 ? -20.031 5.247 -0.037 1.00 88.69 95 GLU A N 1
ATOM 741 C CA . GLU A 1 95 ? -18.878 5.571 -0.891 1.00 88.69 95 GLU A CA 1
ATOM 742 C C . GLU A 1 95 ? -17.584 5.757 -0.076 1.00 88.69 95 GLU A C 1
ATOM 744 O O . GLU A 1 95 ? -16.510 5.327 -0.502 1.00 88.69 95 GLU A O 1
ATOM 749 N N . ASN A 1 96 ? -17.680 6.263 1.161 1.00 90.31 96 ASN A N 1
ATOM 750 C CA . ASN A 1 96 ? -16.527 6.460 2.054 1.00 90.31 96 ASN A CA 1
ATOM 751 C C . ASN A 1 96 ? -15.818 5.149 2.443 1.00 90.31 96 ASN A C 1
ATOM 753 O O . ASN A 1 96 ? -14.697 5.172 2.945 1.00 90.31 96 ASN A O 1
ATOM 757 N N . TYR A 1 97 ? -16.442 3.991 2.210 1.00 92.88 97 TYR A N 1
ATOM 758 C CA . TYR A 1 97 ? -15.871 2.677 2.513 1.00 92.88 97 TYR A CA 1
ATOM 759 C C . TYR A 1 97 ? -15.019 2.101 1.371 1.00 92.88 97 TYR A C 1
ATOM 761 O O . TYR A 1 97 ? -14.427 1.030 1.541 1.00 92.88 97 TYR A O 1
ATOM 769 N N . TYR A 1 98 ? -14.945 2.783 0.224 1.00 90.88 98 TYR A N 1
ATOM 770 C CA . TYR A 1 98 ? -14.254 2.309 -0.982 1.00 90.88 98 TYR A CA 1
ATOM 771 C C . TYR A 1 98 ? -12.943 3.044 -1.283 1.00 90.88 98 TYR A C 1
ATOM 773 O O . TYR A 1 98 ? -12.158 2.569 -2.103 1.00 90.88 98 TYR A O 1
ATOM 781 N N . SER A 1 99 ? -12.657 4.155 -0.602 1.00 88.56 99 SER A N 1
ATOM 782 C CA . SER A 1 99 ? -11.443 4.946 -0.824 1.00 88.56 99 SER A CA 1
ATOM 783 C C . SER A 1 99 ? -10.832 5.469 0.469 1.00 88.56 99 SER A C 1
ATOM 785 O O . SER A 1 99 ? -11.514 5.630 1.474 1.00 88.56 99 SER A O 1
ATOM 787 N N . GLY A 1 100 ? -9.534 5.755 0.428 1.00 87.56 100 GLY A N 1
ATOM 788 C CA . GLY A 1 100 ? -8.809 6.385 1.526 1.00 87.56 100 GLY A CA 1
ATOM 789 C C . GLY A 1 100 ? -8.553 7.876 1.314 1.00 87.56 100 G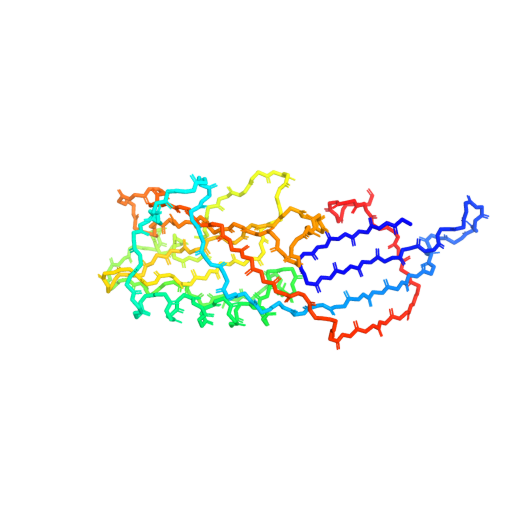LY A C 1
ATOM 790 O O . GLY A 1 100 ? -9.222 8.549 0.531 1.00 87.56 100 GLY A O 1
ATOM 791 N N . VAL A 1 101 ? -7.536 8.384 2.004 1.00 87.62 101 VAL A N 1
ATOM 792 C CA . VAL A 1 101 ? -7.140 9.793 1.955 1.00 87.62 101 VAL A CA 1
ATOM 793 C C . VAL A 1 101 ? -6.513 10.123 0.600 1.00 87.62 101 VAL A C 1
ATOM 795 O O . VAL A 1 101 ? -5.695 9.370 0.067 1.00 87.62 101 VAL A O 1
ATOM 798 N N . ALA A 1 102 ? -6.880 11.274 0.039 1.00 81.69 102 ALA A N 1
ATOM 799 C CA . ALA A 1 102 ? -6.272 11.771 -1.188 1.00 81.69 102 ALA A CA 1
ATOM 800 C C . ALA A 1 102 ? -4.797 12.137 -0.960 1.00 81.69 102 ALA A C 1
ATOM 802 O O . ALA A 1 102 ? -4.453 12.841 -0.011 1.00 81.69 102 ALA A O 1
ATOM 803 N N . SER A 1 103 ? -3.924 11.688 -1.861 1.00 73.19 103 SER A N 1
ATOM 804 C CA . SER A 1 103 ? -2.495 11.984 -1.779 1.00 73.19 103 SER A CA 1
ATOM 805 C C . SER A 1 103 ? -2.108 13.263 -2.512 1.00 73.19 103 SER A C 1
ATOM 807 O O . SER A 1 103 ? -2.723 13.645 -3.509 1.00 73.19 103 SER A O 1
ATOM 809 N N . ASN A 1 104 ? -1.019 13.887 -2.066 1.00 72.50 104 ASN A N 1
ATOM 810 C CA . ASN A 1 104 ? -0.351 14.932 -2.836 1.00 72.50 104 ASN A CA 1
ATOM 811 C C . ASN A 1 104 ? 0.411 14.318 -4.021 1.00 72.50 104 ASN A C 1
ATOM 813 O O . ASN A 1 104 ? 0.922 13.208 -3.932 1.00 72.50 104 ASN A O 1
ATOM 817 N N . TYR A 1 105 ? 0.585 15.081 -5.104 1.00 66.81 105 TYR A N 1
ATOM 818 C CA . TYR A 1 105 ? 1.228 14.627 -6.352 1.00 66.81 105 TYR A CA 1
ATOM 819 C C . TYR A 1 105 ? 2.691 14.156 -6.219 1.00 66.81 105 TYR A C 1
ATOM 821 O O . TYR A 1 105 ? 3.263 13.672 -7.191 1.00 66.81 105 TYR A O 1
ATOM 829 N N . ILE A 1 106 ? 3.318 14.346 -5.054 1.00 69.88 106 ILE A N 1
ATOM 830 C CA . ILE A 1 106 ? 4.688 13.897 -4.754 1.00 69.88 106 ILE A CA 1
ATOM 831 C C . ILE A 1 106 ? 4.746 12.449 -4.235 1.00 69.88 106 ILE A C 1
ATOM 833 O O . ILE A 1 106 ? 5.839 11.924 -4.015 1.00 69.88 106 ILE A O 1
ATOM 837 N N . TYR A 1 107 ? 3.584 11.835 -4.007 1.00 79.31 107 TYR A N 1
ATOM 838 C CA . TYR A 1 107 ? 3.429 10.484 -3.491 1.00 79.31 107 TYR A CA 1
ATOM 839 C C . TYR A 1 107 ? 2.656 9.615 -4.484 1.00 79.31 107 TYR A C 1
ATOM 841 O O . TYR A 1 107 ? 1.661 10.030 -5.080 1.00 79.31 107 TYR A O 1
ATOM 849 N N . GLU A 1 108 ? 3.067 8.357 -4.583 1.00 85.88 108 GLU A N 1
ATOM 850 C CA . GLU A 1 108 ? 2.288 7.305 -5.222 1.00 85.88 108 GLU A CA 1
ATOM 851 C C . GLU A 1 108 ? 1.288 6.746 -4.206 1.00 85.88 108 GLU A C 1
ATOM 853 O O . GLU A 1 108 ? 1.699 6.258 -3.151 1.00 85.88 108 GLU A O 1
ATOM 858 N N . THR A 1 109 ? -0.012 6.771 -4.520 1.00 91.00 109 THR A N 1
ATOM 859 C CA . THR A 1 109 ? -1.001 5.980 -3.766 1.00 91.00 109 THR A CA 1
ATOM 860 C C . THR A 1 109 ? -0.922 4.536 -4.239 1.00 91.00 109 THR A C 1
ATOM 862 O O . THR A 1 109 ? -1.246 4.224 -5.382 1.00 91.00 109 THR A O 1
ATOM 865 N N . VAL A 1 110 ? -0.460 3.657 -3.358 1.00 92.00 110 VAL A N 1
ATOM 866 C CA . VAL A 1 110 ? -0.101 2.275 -3.685 1.00 92.00 110 VAL A CA 1
ATOM 867 C C . VAL A 1 110 ? -1.300 1.341 -3.551 1.00 92.00 110 VAL A C 1
ATOM 869 O O . VAL A 1 110 ? -1.555 0.509 -4.426 1.00 92.00 110 VAL A O 1
ATOM 872 N N . ALA A 1 111 ? -2.010 1.447 -2.428 1.00 93.69 111 ALA A N 1
ATOM 873 C CA . ALA A 1 111 ? -3.109 0.565 -2.062 1.00 93.69 111 ALA A CA 1
ATOM 874 C C . ALA A 1 111 ? -3.994 1.199 -0.986 1.00 93.69 111 ALA A C 1
ATOM 876 O O . ALA A 1 111 ? -3.537 2.038 -0.207 1.00 93.69 111 ALA A O 1
ATOM 877 N N . TYR A 1 112 ? -5.229 0.711 -0.907 1.00 94.50 112 TYR A N 1
ATOM 878 C CA . TYR A 1 112 ? -6.093 0.878 0.254 1.00 94.50 112 TYR A CA 1
ATOM 879 C C . TYR A 1 112 ? -6.257 -0.474 0.948 1.00 94.50 112 TYR A C 1
ATOM 881 O O . TYR A 1 112 ? -6.476 -1.489 0.281 1.00 94.50 112 TYR A O 1
ATOM 889 N N . ILE A 1 113 ? -6.134 -0.503 2.274 1.00 95.81 113 ILE A N 1
ATOM 890 C CA . ILE A 1 113 ? -6.234 -1.731 3.068 1.00 95.81 113 ILE A CA 1
ATOM 891 C C . ILE A 1 113 ? -7.154 -1.553 4.277 1.00 95.81 113 ILE A C 1
ATOM 893 O O . ILE A 1 113 ? -7.218 -0.456 4.833 1.00 95.81 113 ILE A O 1
ATOM 897 N N . PRO A 1 114 ? -7.825 -2.619 4.747 1.00 96.44 114 PRO A N 1
ATOM 898 C CA . PRO A 1 114 ? -8.495 -2.581 6.036 1.00 96.44 114 PRO A CA 1
ATOM 899 C C . PRO A 1 114 ? -7.469 -2.587 7.172 1.00 96.44 114 PRO A C 1
ATOM 901 O O . PRO A 1 114 ? -6.566 -3.434 7.216 1.00 96.44 114 PRO A O 1
ATOM 904 N N . VAL A 1 115 ? -7.665 -1.680 8.125 1.00 96.81 115 VAL A N 1
ATOM 905 C CA . VAL A 1 115 ? -6.915 -1.593 9.379 1.00 96.81 115 VAL A CA 1
ATOM 906 C C . VAL A 1 115 ? -7.889 -1.786 10.532 1.00 96.81 115 VAL A C 1
ATOM 908 O O . VAL A 1 115 ? -8.835 -1.022 10.698 1.00 96.81 115 VAL A O 1
ATOM 911 N N . TRP A 1 116 ? -7.675 -2.826 11.331 1.00 96.06 116 TRP A N 1
ATOM 912 C CA . TRP A 1 116 ? -8.542 -3.142 12.463 1.00 96.06 116 TRP A CA 1
ATOM 913 C C . TRP A 1 116 ? -7.937 -2.594 13.750 1.00 96.06 116 TRP A C 1
ATOM 915 O O . TRP A 1 116 ? -6.856 -3.024 14.143 1.00 96.06 116 TRP A O 1
ATOM 925 N N . LEU A 1 117 ? -8.644 -1.667 14.399 1.00 94.50 117 LEU A N 1
ATOM 926 C CA . LEU A 1 117 ? -8.260 -1.062 15.676 1.00 94.50 117 LEU A CA 1
ATOM 927 C C . LEU A 1 117 ? -9.457 -1.103 16.623 1.00 94.50 117 LEU A C 1
ATOM 929 O O . LEU A 1 117 ? -10.537 -0.632 16.264 1.00 94.50 117 LEU A O 1
ATOM 933 N N . ASN A 1 118 ? -9.288 -1.643 17.830 1.00 92.69 118 ASN A N 1
ATOM 934 C CA . ASN A 1 118 ? -10.357 -1.756 18.832 1.00 92.69 118 ASN A CA 1
ATOM 935 C C . ASN A 1 118 ? -11.664 -2.355 18.260 1.00 92.69 118 ASN A C 1
ATOM 937 O O . ASN A 1 118 ? -12.749 -1.803 18.451 1.00 92.69 118 ASN A O 1
ATOM 941 N N . ASP A 1 119 ? -11.540 -3.446 17.492 1.00 91.19 119 ASP A N 1
ATOM 942 C CA . ASP A 1 119 ? -12.633 -4.144 16.786 1.00 91.19 119 ASP A CA 1
ATOM 943 C C . ASP A 1 119 ? -13.428 -3.277 15.781 1.00 91.19 119 ASP A C 1
ATOM 945 O O . ASP A 1 119 ? -14.499 -3.662 15.307 1.00 91.19 119 ASP A O 1
ATOM 949 N N . LYS A 1 120 ? -12.894 -2.112 15.404 1.00 93.12 120 LYS A N 1
ATOM 950 C CA . LYS A 1 120 ? -13.428 -1.235 14.359 1.00 93.12 120 LYS A CA 1
ATOM 951 C C . LYS A 1 120 ? -12.522 -1.282 13.130 1.00 93.12 120 LYS A C 1
ATOM 953 O O . LYS A 1 120 ? -11.302 -1.307 13.261 1.00 93.12 120 LYS A O 1
ATOM 958 N N . CYS A 1 121 ? -13.124 -1.264 11.943 1.00 94.88 121 CYS A N 1
ATOM 959 C CA . CYS A 1 121 ? -12.390 -1.165 10.683 1.00 94.88 121 CYS A CA 1
ATOM 960 C C . CYS A 1 121 ? -12.171 0.304 10.304 1.00 94.88 121 CYS A C 1
ATOM 962 O O . CYS A 1 121 ? -13.108 1.103 10.354 1.00 94.88 121 CYS A O 1
ATOM 964 N N . PHE A 1 122 ? -10.939 0.616 9.926 1.00 95.88 122 PHE A N 1
ATOM 965 C CA . PHE A 1 122 ? -10.460 1.885 9.392 1.00 95.88 122 PHE A CA 1
ATOM 966 C C . PHE A 1 122 ? -9.799 1.640 8.035 1.00 95.88 122 PHE A C 1
ATOM 968 O O . PHE A 1 122 ? -9.405 0.511 7.726 1.00 95.88 122 PHE A O 1
ATOM 975 N N . ILE A 1 123 ? -9.654 2.691 7.232 1.00 95.88 123 ILE A N 1
ATOM 976 C CA . ILE A 1 123 ? -9.006 2.599 5.925 1.00 95.88 123 ILE A CA 1
ATOM 977 C C . ILE A 1 123 ? -7.560 3.060 6.057 1.00 95.88 123 ILE A C 1
ATOM 979 O O . ILE A 1 123 ? -7.279 4.196 6.423 1.00 95.88 123 ILE A O 1
ATOM 983 N N . GLY A 1 124 ? -6.635 2.156 5.751 1.00 96.12 124 GLY A N 1
ATOM 984 C CA . GLY A 1 124 ? -5.220 2.455 5.611 1.00 96.12 124 GLY A CA 1
ATOM 985 C C . GLY A 1 124 ? -4.901 2.824 4.171 1.00 96.12 124 GLY A C 1
ATOM 986 O O . GLY A 1 124 ? -5.027 1.983 3.280 1.00 96.12 124 GLY A O 1
ATOM 987 N N . THR A 1 125 ? -4.461 4.055 3.947 1.00 95.31 125 THR A N 1
ATOM 988 C CA . THR A 1 125 ? -3.971 4.516 2.647 1.00 95.31 125 THR A CA 1
ATOM 989 C C . THR A 1 125 ? -2.463 4.394 2.602 1.00 95.31 125 THR A C 1
ATOM 991 O O . THR A 1 125 ? -1.780 5.004 3.418 1.00 95.31 125 THR A O 1
ATOM 994 N N . ILE A 1 126 ? -1.945 3.604 1.664 1.00 94.19 126 ILE A N 1
ATOM 995 C CA . ILE A 1 126 ? -0.511 3.338 1.556 1.00 94.19 126 ILE A CA 1
ATOM 996 C C . ILE A 1 126 ? 0.118 4.280 0.540 1.00 94.19 126 ILE A C 1
ATOM 998 O O . ILE A 1 126 ? -0.266 4.281 -0.632 1.00 94.19 126 ILE A O 1
ATOM 1002 N N . PHE A 1 127 ? 1.131 5.018 0.977 1.00 91.75 127 PHE A N 1
ATOM 1003 C CA . PHE A 1 127 ? 1.895 5.943 0.155 1.00 91.75 127 PHE A CA 1
ATOM 1004 C C . PHE A 1 127 ? 3.336 5.481 -0.030 1.00 91.75 127 PHE A C 1
ATOM 1006 O O . PHE A 1 127 ? 3.950 4.893 0.863 1.00 91.75 127 PHE A O 1
ATOM 1013 N N . SER A 1 128 ? 3.904 5.777 -1.198 1.00 88.19 128 SER A N 1
ATOM 1014 C CA . SER A 1 128 ? 5.322 5.556 -1.478 1.00 88.19 128 SER A CA 1
ATOM 1015 C C . SER A 1 128 ? 5.957 6.742 -2.195 1.00 88.19 128 SER A C 1
ATOM 1017 O O . SER A 1 128 ? 5.330 7.405 -3.017 1.00 88.19 128 SER A O 1
ATOM 1019 N N . HIS A 1 129 ? 7.238 6.978 -1.915 1.00 76.31 129 HIS A N 1
ATOM 1020 C CA . HIS A 1 129 ? 8.053 7.999 -2.572 1.00 76.31 129 HIS A CA 1
ATOM 1021 C C . HIS A 1 129 ? 8.787 7.441 -3.806 1.00 76.31 129 HIS A C 1
ATOM 1023 O O . HIS A 1 129 ? 10.016 7.346 -3.801 1.00 76.31 129 HIS A O 1
ATOM 1029 N N . HIS A 1 130 ? 8.043 7.031 -4.841 1.00 70.69 130 HIS A N 1
ATOM 1030 C CA . HIS A 1 130 ? 8.534 6.766 -6.209 1.00 70.69 130 HIS A CA 1
ATOM 1031 C C . HIS A 1 130 ? 9.961 6.172 -6.316 1.00 70.69 130 HIS A C 1
ATOM 1033 O O . HIS A 1 130 ? 10.880 6.791 -6.854 1.00 70.69 130 HIS A O 1
ATOM 1039 N N . GLY A 1 131 ? 10.190 4.971 -5.773 1.00 60.25 131 GLY A N 1
ATOM 1040 C CA . GLY A 1 131 ? 11.453 4.249 -5.991 1.00 60.25 131 GLY A CA 1
ATOM 1041 C C . GLY A 1 131 ? 12.665 4.685 -5.151 1.00 60.25 131 GLY A C 1
ATOM 1042 O O . GLY A 1 131 ? 13.703 4.020 -5.197 1.00 60.25 131 GLY A O 1
ATOM 1043 N N . ALA A 1 132 ? 12.574 5.753 -4.350 1.00 61.31 132 ALA A N 1
ATOM 1044 C CA . ALA A 1 132 ? 13.679 6.252 -3.524 1.00 61.31 132 ALA A CA 1
ATOM 1045 C C . ALA A 1 132 ? 13.850 5.447 -2.219 1.00 61.31 132 ALA A C 1
ATOM 1047 O O . ALA A 1 132 ? 13.714 5.972 -1.117 1.00 61.31 132 ALA A O 1
ATOM 1048 N N . TYR A 1 133 ? 14.156 4.155 -2.333 1.00 67.56 133 TYR A N 1
ATOM 1049 C CA . TYR A 1 133 ? 14.208 3.251 -1.185 1.00 67.56 133 TYR A CA 1
ATOM 1050 C C . TYR A 1 133 ? 15.622 3.141 -0.607 1.00 67.56 133 TYR A C 1
ATOM 1052 O O . TYR A 1 133 ? 16.514 2.565 -1.235 1.00 67.56 133 TYR A O 1
ATOM 1060 N N . ARG A 1 134 ? 15.841 3.660 0.608 1.00 66.00 134 ARG A N 1
ATOM 1061 C CA . ARG A 1 134 ? 17.134 3.538 1.311 1.00 66.00 134 ARG A CA 1
ATOM 1062 C C . ARG A 1 134 ? 17.200 2.292 2.194 1.00 66.00 134 ARG A C 1
ATOM 1064 O O . ARG A 1 134 ? 18.294 1.783 2.429 1.00 66.00 134 ARG A O 1
ATOM 1071 N N . HIS A 1 135 ? 16.048 1.765 2.613 1.00 67.62 135 HIS A N 1
ATOM 1072 C CA . HIS A 1 135 ? 15.944 0.608 3.517 1.00 67.62 135 HIS A CA 1
ATOM 1073 C C . HIS A 1 135 ? 15.115 -0.549 2.931 1.00 67.62 135 HIS A C 1
ATOM 1075 O O . HIS A 1 135 ? 14.474 -1.304 3.654 1.00 67.62 135 HIS A O 1
ATOM 1081 N N . GLY A 1 136 ? 15.134 -0.705 1.603 1.00 73.81 136 GLY A N 1
ATOM 1082 C CA . GLY A 1 136 ? 14.362 -1.717 0.872 1.00 73.81 136 GLY A CA 1
ATOM 1083 C C . GLY A 1 136 ? 13.030 -1.170 0.366 1.00 73.81 136 GLY A C 1
ATOM 1084 O O . GLY A 1 136 ? 12.823 -1.133 -0.847 1.00 73.81 136 GLY A O 1
ATOM 1085 N N . VAL A 1 137 ? 12.188 -0.677 1.273 1.00 80.69 137 VAL A N 1
ATOM 1086 C CA . VAL A 1 137 ? 11.052 0.201 0.972 1.00 80.69 137 VAL A CA 1
ATOM 1087 C C . VAL A 1 137 ? 10.807 1.133 2.143 1.00 80.69 137 VAL A C 1
ATOM 1089 O O . VAL A 1 137 ? 10.819 0.691 3.284 1.00 80.69 137 VAL A O 1
ATOM 1092 N N . ASP A 1 138 ? 10.618 2.410 1.841 1.00 80.56 138 ASP A N 1
ATOM 1093 C CA . ASP A 1 138 ? 10.220 3.432 2.798 1.00 80.56 138 ASP A CA 1
ATOM 1094 C C . ASP A 1 138 ? 8.833 3.900 2.327 1.00 80.56 138 ASP A C 1
ATOM 1096 O O . ASP A 1 138 ? 8.703 4.534 1.273 1.00 80.56 138 ASP A O 1
ATOM 1100 N N . ALA A 1 139 ? 7.792 3.454 3.026 1.00 89.94 139 ALA A N 1
ATOM 1101 C CA . ALA A 1 139 ? 6.398 3.748 2.716 1.00 89.94 139 ALA A CA 1
ATOM 1102 C C . ALA A 1 139 ? 5.669 4.214 3.980 1.00 89.94 139 ALA A C 1
ATOM 1104 O O . ALA A 1 139 ? 6.135 4.007 5.101 1.00 89.94 139 ALA A O 1
ATOM 1105 N N . GLU A 1 140 ? 4.531 4.856 3.785 1.00 92.38 140 GLU A N 1
ATOM 1106 C CA . GLU A 1 140 ? 3.714 5.412 4.856 1.00 92.38 140 GLU A CA 1
ATOM 1107 C C . GLU A 1 140 ? 2.297 4.863 4.750 1.00 92.38 140 GLU A C 1
ATOM 1109 O O . GLU A 1 140 ? 1.822 4.550 3.657 1.00 92.38 140 GLU A O 1
ATOM 1114 N N . ILE A 1 141 ? 1.642 4.704 5.892 1.00 94.75 141 ILE A N 1
ATOM 1115 C CA . ILE A 1 141 ? 0.221 4.405 5.981 1.00 94.75 141 ILE A CA 1
ATOM 1116 C C . ILE A 1 141 ? -0.462 5.530 6.739 1.00 94.75 141 ILE A C 1
ATOM 1118 O O . ILE A 1 141 ? -0.137 5.747 7.900 1.00 94.75 141 ILE A O 1
ATOM 1122 N N . THR A 1 142 ? -1.443 6.169 6.108 1.00 94.88 142 THR A N 1
ATOM 1123 C CA . THR A 1 142 ? -2.372 7.086 6.778 1.00 94.88 142 THR A CA 1
ATOM 1124 C C . THR A 1 142 ? -3.675 6.366 7.056 1.00 94.88 142 THR A C 1
ATOM 1126 O O . THR A 1 142 ? -4.259 5.757 6.155 1.00 94.88 142 THR A O 1
ATOM 1129 N N . ILE A 1 143 ? -4.131 6.417 8.301 1.00 95.56 143 ILE A N 1
ATOM 1130 C CA . ILE A 1 143 ? -5.338 5.744 8.773 1.00 95.56 143 ILE A CA 1
ATOM 1131 C C . ILE A 1 143 ? -6.454 6.776 8.870 1.00 95.56 143 ILE A C 1
ATOM 1133 O O . ILE A 1 143 ? -6.350 7.723 9.646 1.00 95.56 143 ILE A O 1
ATOM 1137 N N . SER A 1 144 ? -7.535 6.570 8.124 1.00 94.44 144 SER A N 1
ATOM 1138 C CA . SER A 1 144 ? -8.744 7.396 8.172 1.00 94.44 144 SER A CA 1
ATOM 1139 C C . SER A 1 144 ? -9.962 6.583 8.593 1.00 94.44 144 SER A C 1
ATOM 1141 O O . SER A 1 144 ? -10.023 5.357 8.411 1.00 94.44 144 SER A O 1
ATOM 1143 N N . SER A 1 145 ? -10.952 7.258 9.176 1.00 93.31 145 SER A N 1
ATOM 1144 C CA . SER A 1 145 ? -12.247 6.640 9.425 1.00 93.31 145 SER A CA 1
ATOM 1145 C C . SER A 1 145 ? -13.111 6.742 8.163 1.00 93.31 145 SER A C 1
ATOM 1147 O O . SER A 1 145 ? -1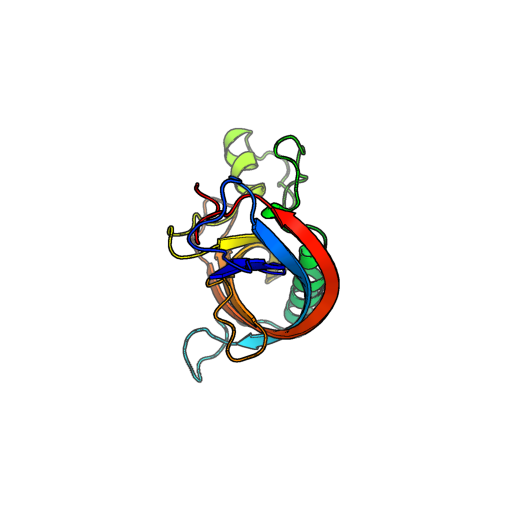3.240 7.824 7.602 1.00 93.31 145 SER A O 1
ATOM 1149 N N . PRO A 1 146 ? -13.735 5.642 7.702 1.00 90.19 146 PRO A N 1
ATOM 1150 C CA . PRO A 1 146 ? -14.765 5.711 6.660 1.00 90.19 146 PRO A CA 1
ATOM 1151 C C . PRO A 1 146 ? -16.108 6.224 7.205 1.00 90.19 146 PRO A C 1
ATOM 1153 O O . PRO A 1 146 ? -17.074 6.387 6.466 1.00 90.19 146 PRO A O 1
ATOM 1156 N N . ARG A 1 147 ? -16.198 6.408 8.525 1.00 85.56 147 ARG A N 1
ATOM 1157 C CA . ARG A 1 147 ? -17.326 7.049 9.191 1.00 85.56 147 ARG A CA 1
ATOM 1158 C C . ARG A 1 147 ? -16.981 8.534 9.261 1.00 85.56 147 ARG A C 1
ATOM 1160 O O . ARG A 1 147 ? -15.832 8.863 9.516 1.00 85.56 147 ARG A O 1
ATOM 1167 N N . ASP A 1 148 ? -17.960 9.406 9.074 1.00 73.12 148 ASP A N 1
ATOM 1168 C CA . ASP A 1 148 ? -17.814 10.873 9.125 1.00 73.12 148 ASP A CA 1
ATOM 1169 C C . ASP A 1 148 ? -17.555 11.396 10.566 1.00 73.12 148 ASP A C 1
ATOM 1171 O O . ASP A 1 148 ? -18.116 12.394 11.009 1.00 73.12 148 ASP A O 1
ATOM 1175 N N . ASP A 1 149 ? -16.796 10.637 11.367 1.00 74.19 149 ASP A N 1
ATOM 1176 C CA . ASP A 1 149 ? -16.472 10.905 12.767 1.00 74.19 149 ASP A CA 1
ATOM 1177 C C . ASP A 1 149 ? -15.055 11.470 12.942 1.00 74.19 149 ASP A C 1
ATOM 1179 O O . ASP A 1 149 ? -14.864 12.358 13.775 1.00 74.19 149 ASP A O 1
ATOM 1183 N N . GLU A 1 150 ? -14.081 10.993 12.161 1.00 70.81 150 GLU A N 1
ATOM 1184 C CA . GLU A 1 150 ? -12.687 11.451 12.183 1.00 70.81 150 GLU A CA 1
ATOM 1185 C C . GLU A 1 150 ? -12.023 11.323 10.799 1.00 70.81 150 GLU A C 1
ATOM 1187 O O . GLU A 1 150 ? -11.886 10.219 10.267 1.00 70.81 150 GLU A O 1
ATOM 1192 N N . ASP A 1 151 ? -11.516 12.436 10.257 1.00 77.25 151 ASP A N 1
ATOM 1193 C CA . ASP A 1 151 ? -10.859 12.451 8.941 1.00 77.25 151 ASP A CA 1
ATOM 1194 C C . ASP A 1 151 ? -9.553 11.635 8.923 1.00 77.25 151 ASP A C 1
ATOM 1196 O O . ASP A 1 151 ? -9.311 10.848 8.008 1.00 77.25 151 ASP A O 1
ATOM 1200 N N . ILE A 1 152 ? -8.693 11.811 9.935 1.00 89.19 152 ILE A N 1
ATOM 1201 C CA . ILE A 1 152 ? -7.403 11.117 10.072 1.00 89.19 152 ILE A CA 1
ATOM 1202 C C . ILE A 1 152 ? -7.199 10.726 11.535 1.00 89.19 152 ILE A C 1
ATOM 1204 O O . ILE A 1 152 ? -7.256 11.563 12.433 1.00 89.19 152 ILE A O 1
ATOM 1208 N N . VAL A 1 153 ? -6.921 9.444 11.753 1.00 91.25 153 VAL A N 1
ATOM 1209 C CA . VAL A 1 153 ? -6.747 8.812 13.068 1.00 91.25 153 VAL A CA 1
ATOM 1210 C C . VAL A 1 153 ? -5.263 8.705 13.441 1.00 91.25 153 VAL A C 1
ATOM 1212 O O . VAL A 1 153 ? -4.907 8.717 14.620 1.00 91.25 153 VAL A O 1
ATOM 1215 N N . GLY A 1 154 ? -4.382 8.602 12.445 1.00 92.44 154 GLY A N 1
ATOM 1216 C CA . GLY A 1 154 ? -2.933 8.625 12.628 1.00 92.44 154 GLY A CA 1
ATOM 1217 C C . GLY A 1 154 ? -2.174 7.986 11.472 1.00 92.44 154 GLY A C 1
ATOM 1218 O O . GLY A 1 154 ? -2.773 7.522 10.501 1.00 92.44 154 GLY A O 1
ATOM 1219 N N . ASP A 1 155 ? -0.852 7.939 11.608 1.00 94.06 155 ASP A N 1
ATOM 1220 C CA . ASP A 1 155 ? 0.064 7.541 10.544 1.00 94.06 155 ASP A CA 1
ATOM 1221 C C . ASP A 1 155 ? 1.130 6.574 11.065 1.00 94.06 155 ASP A C 1
ATOM 1223 O O . ASP A 1 155 ? 1.623 6.729 12.188 1.00 94.06 155 ASP A O 1
ATOM 1227 N N . TYR A 1 156 ? 1.542 5.608 10.238 1.00 95.19 156 TYR A N 1
ATOM 1228 C CA . TYR A 1 156 ? 2.716 4.772 10.506 1.00 95.19 156 TYR A CA 1
ATOM 1229 C C . TYR A 1 156 ? 3.716 4.812 9.354 1.00 95.19 156 TYR A C 1
ATOM 1231 O O . TYR A 1 156 ? 3.359 4.764 8.180 1.00 95.19 156 TYR A O 1
ATOM 1239 N N . ALA A 1 157 ? 4.999 4.779 9.700 1.00 93.19 157 ALA A N 1
ATOM 1240 C CA . ALA A 1 157 ? 6.055 4.449 8.761 1.00 93.19 157 ALA A CA 1
ATOM 1241 C C . ALA A 1 157 ? 6.175 2.925 8.654 1.00 93.19 157 ALA A C 1
ATOM 1243 O O . ALA A 1 157 ? 6.313 2.228 9.666 1.00 93.19 157 ALA A O 1
ATOM 1244 N N . ILE A 1 158 ? 6.171 2.409 7.428 1.00 92.50 158 ILE A N 1
ATOM 1245 C CA . ILE A 1 158 ? 6.358 0.990 7.138 1.00 92.50 158 ILE A CA 1
ATOM 1246 C C . ILE A 1 158 ? 7.612 0.776 6.295 1.00 92.50 158 ILE A C 1
ATOM 1248 O O . ILE A 1 158 ? 7.890 1.500 5.336 1.00 92.50 158 ILE A O 1
ATOM 1252 N N . SER A 1 159 ? 8.388 -0.242 6.656 1.00 91.25 159 SER A N 1
ATOM 1253 C CA . SER A 1 159 ? 9.564 -0.631 5.887 1.00 91.25 159 SER A CA 1
ATOM 1254 C C . SER A 1 159 ? 9.772 -2.140 5.853 1.00 91.25 159 SER A C 1
ATOM 1256 O O . SER A 1 159 ? 9.125 -2.911 6.571 1.00 91.25 159 SER A O 1
ATOM 1258 N N . GLY A 1 160 ? 10.638 -2.578 4.943 1.00 90.06 160 GLY A N 1
ATOM 1259 C CA . GLY A 1 160 ? 10.854 -3.994 4.704 1.00 90.06 160 GLY A CA 1
ATOM 1260 C C . GLY A 1 160 ? 11.876 -4.287 3.617 1.00 90.06 160 GLY A C 1
ATOM 1261 O O . GLY A 1 160 ? 12.177 -3.459 2.756 1.00 90.06 160 GLY A O 1
ATOM 1262 N N . LEU A 1 161 ? 12.395 -5.514 3.627 1.00 89.62 161 LEU A N 1
ATOM 1263 C CA . LEU A 1 161 ? 13.354 -5.960 2.619 1.00 89.62 161 LEU A CA 1
ATOM 1264 C C . LEU A 1 161 ? 12.678 -6.138 1.259 1.00 89.62 161 LEU A C 1
ATOM 1266 O O . LEU A 1 161 ? 11.635 -6.783 1.150 1.00 89.62 161 LEU A O 1
ATOM 1270 N N . ARG A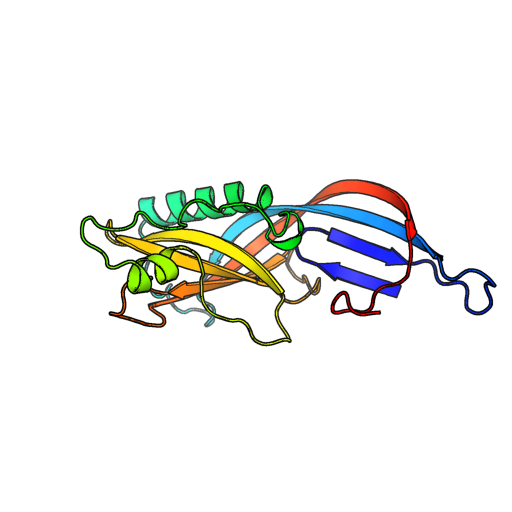 1 162 ? 13.321 -5.624 0.208 1.00 89.06 162 ARG A N 1
ATOM 1271 C CA . ARG A 1 162 ? 12.885 -5.772 -1.184 1.00 89.06 162 ARG A CA 1
ATOM 1272 C C . ARG A 1 162 ? 13.501 -7.016 -1.821 1.00 89.06 162 ARG A C 1
ATOM 1274 O O . ARG A 1 162 ? 14.717 -7.194 -1.794 1.00 89.06 162 ARG A O 1
ATOM 1281 N N . ARG A 1 163 ? 12.679 -7.844 -2.470 1.00 91.56 163 ARG A N 1
ATOM 1282 C CA . ARG A 1 163 ? 13.105 -9.029 -3.229 1.00 91.56 163 ARG A CA 1
ATOM 1283 C C . ARG A 1 163 ? 12.626 -8.948 -4.672 1.00 91.56 163 ARG A C 1
ATOM 1285 O O . ARG A 1 163 ? 11.440 -8.762 -4.920 1.00 91.56 163 ARG A O 1
ATOM 1292 N N . ALA A 1 164 ? 13.537 -9.135 -5.628 1.00 93.06 164 ALA A N 1
ATOM 1293 C CA . ALA A 1 164 ? 13.168 -9.274 -7.035 1.00 93.06 164 ALA A CA 1
ATOM 1294 C C . ALA A 1 164 ? 12.423 -10.599 -7.258 1.00 93.06 164 ALA A C 1
ATOM 1296 O O . ALA A 1 164 ? 12.896 -11.657 -6.834 1.00 93.06 164 ALA A O 1
ATOM 1297 N N . ILE A 1 165 ? 11.269 -10.529 -7.919 1.00 95.19 165 ILE A N 1
ATOM 1298 C CA . ILE A 1 165 ? 10.427 -11.692 -8.242 1.00 95.19 165 ILE A CA 1
ATOM 1299 C C . ILE A 1 165 ? 10.342 -11.960 -9.746 1.00 95.19 165 ILE A C 1
ATOM 1301 O O . ILE A 1 165 ? 10.067 -13.086 -10.145 1.00 95.19 165 ILE A O 1
ATOM 1305 N N . SER A 1 166 ? 10.606 -10.955 -10.585 1.00 96.12 166 SER A N 1
ATOM 1306 C CA . SER A 1 166 ? 10.670 -11.114 -12.038 1.00 96.12 166 SER A CA 1
ATOM 1307 C C . SER A 1 166 ? 11.575 -10.055 -12.656 1.00 96.12 166 SER A C 1
ATOM 1309 O O . SER A 1 166 ? 11.639 -8.925 -12.170 1.00 96.12 166 SER A O 1
ATOM 1311 N N . VAL A 1 167 ? 12.262 -10.428 -13.734 1.00 96.56 167 VAL A N 1
ATOM 1312 C CA . VAL A 1 167 ? 13.044 -9.528 -14.584 1.00 96.56 167 VAL A CA 1
ATOM 1313 C C . VAL A 1 167 ? 12.660 -9.821 -16.025 1.00 96.56 167 VAL A C 1
ATOM 1315 O O . VAL A 1 167 ? 12.789 -10.954 -16.486 1.00 96.56 167 VAL A O 1
ATOM 1318 N N . THR A 1 168 ? 12.206 -8.801 -16.742 1.00 96.38 168 THR A N 1
ATOM 1319 C CA . THR A 1 168 ? 11.849 -8.905 -18.159 1.00 96.38 168 THR A CA 1
ATOM 1320 C C . THR A 1 168 ? 12.558 -7.819 -18.948 1.00 96.38 168 THR A C 1
ATOM 1322 O O . THR A 1 168 ? 12.808 -6.728 -18.439 1.00 96.38 168 THR A O 1
ATOM 1325 N N . SER A 1 169 ? 12.926 -8.117 -20.189 1.00 93.94 169 SER A N 1
ATOM 1326 C CA . SER A 1 169 ? 13.500 -7.141 -21.110 1.00 93.94 169 SER A CA 1
ATOM 1327 C C . SER A 1 169 ? 12.627 -7.024 -22.350 1.00 93.94 169 SER A C 1
ATOM 1329 O O . SER A 1 169 ? 11.986 -7.983 -22.778 1.00 93.94 169 SER A O 1
ATOM 1331 N N . GLY A 1 170 ? 12.582 -5.828 -22.923 1.00 91.62 170 GLY A N 1
ATOM 1332 C CA . GLY A 1 170 ? 11.767 -5.559 -24.096 1.00 91.62 170 GLY A CA 1
ATOM 1333 C C . GLY A 1 170 ? 11.947 -4.140 -24.602 1.00 91.62 170 GLY A C 1
ATOM 1334 O O . GLY A 1 170 ? 12.794 -3.392 -24.122 1.00 91.62 170 GLY A O 1
ATOM 1335 N N . TRP A 1 171 ? 11.145 -3.770 -25.589 1.00 89.75 171 TRP A N 1
ATOM 1336 C CA . TRP A 1 171 ? 11.073 -2.399 -26.079 1.00 89.75 171 TRP A CA 1
ATOM 1337 C C . TRP A 1 171 ? 9.850 -1.724 -25.466 1.00 89.75 171 TRP A C 1
ATOM 1339 O O . TRP A 1 171 ? 8.752 -2.271 -25.543 1.00 89.75 171 TRP A O 1
ATOM 1349 N N . LYS A 1 172 ? 10.039 -0.551 -24.857 1.00 87.56 172 LYS A N 1
ATOM 1350 C CA . LYS A 1 172 ? 8.966 0.245 -24.243 1.00 87.56 172 LYS A CA 1
ATOM 1351 C C . LYS 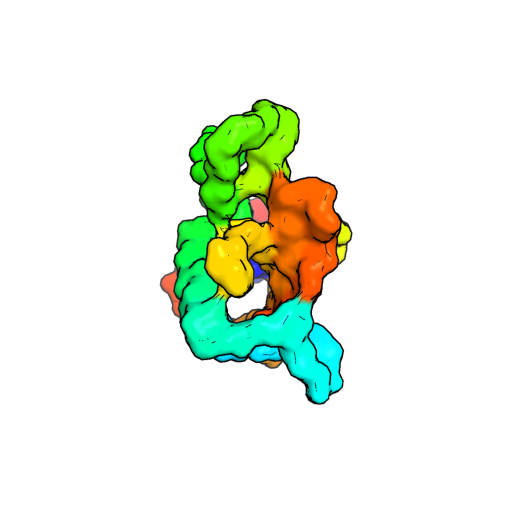A 1 172 ? 9.016 1.689 -24.733 1.00 87.56 172 LYS A C 1
ATOM 1353 O O . LYS A 1 172 ? 10.086 2.192 -25.089 1.00 87.56 172 LYS A O 1
ATOM 1358 N N . ILE A 1 173 ? 7.863 2.354 -24.742 1.00 85.44 173 ILE A N 1
ATOM 1359 C CA . ILE A 1 173 ? 7.805 3.817 -24.824 1.00 85.44 173 ILE A CA 1
ATOM 1360 C C . ILE A 1 173 ? 8.332 4.356 -23.493 1.00 85.44 173 ILE A C 1
ATOM 1362 O O . ILE A 1 173 ? 8.080 3.772 -22.441 1.00 85.44 173 ILE A O 1
ATOM 1366 N N . ARG A 1 174 ? 9.136 5.418 -23.540 1.00 80.88 174 ARG A N 1
ATOM 1367 C CA . ARG A 1 174 ? 9.660 6.043 -22.325 1.00 80.88 174 ARG A CA 1
ATOM 1368 C C . ARG A 1 174 ? 8.559 6.887 -21.685 1.00 80.88 174 ARG A C 1
ATOM 1370 O O . ARG A 1 174 ? 8.151 7.880 -22.274 1.00 80.88 174 ARG A O 1
ATOM 1377 N N . GLU A 1 175 ? 8.154 6.525 -20.480 1.00 77.19 175 GLU A N 1
ATOM 1378 C CA . GLU A 1 175 ? 7.285 7.346 -19.624 1.00 77.19 175 GLU A CA 1
ATOM 1379 C C . GLU A 1 175 ? 8.130 8.336 -18.807 1.00 77.19 175 GLU A C 1
ATOM 1381 O O . GLU A 1 175 ? 9.338 8.154 -18.728 1.00 77.19 175 GLU A O 1
ATOM 1386 N N . GLY A 1 176 ? 7.556 9.401 -18.245 1.00 66.50 176 GLY A N 1
ATOM 1387 C CA . GLY A 1 176 ? 8.209 10.258 -17.243 1.00 66.50 176 GLY A CA 1
ATOM 1388 C C . GLY A 1 176 ? 8.020 9.734 -15.813 1.00 66.50 176 GLY A C 1
ATOM 1389 O O . GLY A 1 176 ? 7.296 8.760 -15.607 1.00 66.50 176 GLY A O 1
ATOM 1390 N N . ASP A 1 177 ? 8.623 10.400 -14.819 1.00 57.44 177 ASP A N 1
ATOM 1391 C CA . ASP A 1 177 ? 8.605 9.985 -13.395 1.00 57.44 177 ASP A CA 1
ATOM 1392 C C . ASP A 1 177 ? 7.178 9.837 -12.807 1.00 57.44 177 ASP A C 1
ATOM 1394 O O . ASP A 1 177 ? 6.985 9.161 -11.802 1.00 57.44 177 ASP A O 1
ATOM 1398 N N . ASN A 1 178 ? 6.159 10.390 -13.481 1.00 53.19 178 ASN A N 1
ATOM 1399 C CA . ASN A 1 178 ? 4.754 10.378 -13.051 1.00 53.19 178 ASN A CA 1
ATOM 1400 C C . ASN A 1 178 ? 3.845 9.507 -13.945 1.00 53.19 178 ASN A C 1
ATOM 1402 O O . ASN A 1 178 ? 2.631 9.695 -13.952 1.00 53.19 178 ASN A O 1
ATOM 1406 N N . GLY A 1 179 ? 4.408 8.637 -14.793 1.00 49.78 179 GLY A N 1
ATOM 1407 C CA . GLY A 1 179 ? 3.630 7.871 -15.786 1.00 49.78 179 GLY A CA 1
ATOM 1408 C C . GLY A 1 179 ? 3.040 8.722 -16.925 1.00 49.78 179 GLY A C 1
ATOM 1409 O O . GLY A 1 179 ? 2.288 8.221 -17.755 1.00 49.78 179 GLY A O 1
ATOM 1410 N N . MET A 1 180 ? 3.387 10.011 -16.985 1.00 39.81 180 MET A N 1
ATOM 1411 C CA . MET A 1 180 ? 2.984 10.946 -18.040 1.00 39.81 180 MET A CA 1
ATOM 1412 C C . MET A 1 180 ? 4.043 10.966 -19.154 1.00 39.81 180 MET A C 1
ATOM 1414 O O . MET A 1 180 ? 5.239 10.915 -18.858 1.00 39.81 180 MET A O 1
ATOM 1418 N N . MET A 1 181 ? 3.601 11.016 -20.418 1.00 41.62 181 MET A N 1
ATOM 1419 C CA . MET A 1 181 ? 4.464 11.144 -21.610 1.00 41.62 181 MET A CA 1
ATOM 1420 C C . MET A 1 181 ? 5.159 12.505 -21.699 1.00 41.62 181 MET A C 1
ATOM 1422 O O . MET A 1 181 ? 4.496 13.522 -21.399 1.00 41.62 181 MET A O 1
#

pLDDT: mean 86.15, std 11.54, range [39.81, 97.31]

Secondary structure (DSSP, 8-state):
-EEEETTEEEEE---TT-SSSEEEEEEEEEEEEEEEEE-SSTTPPPBSPPPHHHHHHHHHHHHHHTTS-GGGS-TT--PPPSSPPPTT--HHHHGGGS--PPPPTTSEEEEEEEEEETTEEEEEEEEE-TT--SSS-EEEEEEE-SSTT-S--EEEEEEEEEEEEEEEEEEEEPP-TTS--

Sequence (181 aa):
WYNGQFGEDNLYLLRPFGPSGSTPAVTIRYRYTLNDIRSPEKDQPLTPALNEREKSDLLKSLEVMQSNLLKDKPQSDNDAPICPIPPGTSSDDAENYYSGVASNYIYETVAYIPVWLNDKCFIGTIFSHHGAYRHGVDAEITISSPRDDEDIVGDYAISGLRRAISVTSGWKIREGDNGMM

Foldseek 3Di:
DWAFDVQKIKAFPDDPPDPDLKTKIKMWGKDWQWQDKAAPDPPDAFQVHDDPVLSVVVSVQVRVLSVVWPVPDDPPDPDDFQFDDDPPDDPVLSVLRRDADDDDLQWDFTDWHWGADPNHTWIWTKIARTHPDPQQGWIKTWTAHSGPPGGTRGMITIHGHMDTDDMDIDIDRDADNRSHD

Organism: NCBI:txid1134687

Radius of gyration: 18.4 Å; chains: 1; bounding box: 49×27×55 Å